Protein AF-A0A929IDE9-F1 (afdb_monomer)

Solvent-accessible surface area (backbone atoms only — not comparable to full-atom values): 5310 Å² total; per-residue (Å²): 112,76,66,60,54,51,53,51,53,52,52,53,50,52,54,52,56,57,61,68,67,58,75,81,67,89,78,74,79,65,86,92,58,80,79,83,83,54,73,51,63,49,98,84,67,52,78,45,50,57,76,79,55,67,88,49,96,73,84,86,88,81,88,75,47,95,88,36,64,71,40,53,56,56,61,78,73,111

Secondary structure (DSSP, 8-state):
-HHHHHHHHHHHHHHHHHHHHS---TTPPPTTSPPPP-EEE-TTS-EEEGGGGTTSS--------TT-HHHHHHHTT-

pLDDT: mean 83.06, std 11.26, range [56.84, 97.12]

Mean predicted aligned error: 10.83 Å

Sequence (78 aa):
MKIITKCLVFFMIVTTGTLCGTGACYGQIACGQSAPGFSLEDLNGKRYDLSRMKDQPMIILYFFDVESRPSQEGLLTL

Structure (mmCIF, N/CA/C/O backbone):
data_AF-A0A929IDE9-F1
#
_entry.id   AF-A0A929IDE9-F1
#
loop_
_atom_site.group_PDB
_atom_site.id
_atom_site.type_symbol
_atom_site.label_atom_id
_atom_site.label_alt_id
_atom_site.label_comp_id
_atom_site.label_asym_id
_atom_site.label_entity_id
_atom_site.label_seq_id
_atom_site.pdbx_PDB_ins_code
_atom_site.Cartn_x
_atom_site.Cartn_y
_atom_site.Cartn_z
_atom_site.occupancy
_atom_site.B_iso_or_equiv
_atom_site.auth_seq_id
_atom_site.auth_comp_id
_atom_site.auth_asym_id
_atom_site.auth_atom_id
_atom_site.pdbx_PDB_model_num
ATOM 1 N N . MET A 1 1 ? 38.814 -16.595 -33.257 1.00 60.22 1 MET A N 1
ATOM 2 C CA . MET A 1 1 ? 38.698 -15.672 -32.098 1.00 60.22 1 MET A CA 1
ATOM 3 C C . MET A 1 1 ? 37.655 -14.570 -32.304 1.00 60.22 1 MET A C 1
ATOM 5 O O . MET A 1 1 ? 36.792 -14.436 -31.455 1.00 60.22 1 MET A O 1
ATOM 9 N N . LYS A 1 2 ? 37.639 -13.848 -33.437 1.00 68.06 2 LYS A N 1
ATOM 10 C CA . LYS A 1 2 ? 36.693 -12.732 -33.686 1.00 68.06 2 LYS A CA 1
ATOM 11 C C . LYS A 1 2 ? 35.194 -13.102 -33.646 1.00 68.06 2 LYS A C 1
ATOM 13 O O . LYS A 1 2 ? 34.385 -12.283 -33.233 1.00 68.06 2 LYS A O 1
ATOM 18 N N . ILE A 1 3 ? 34.825 -14.317 -34.066 1.00 78.81 3 ILE A N 1
ATOM 19 C CA . ILE A 1 3 ? 33.430 -14.809 -34.048 1.00 78.81 3 ILE A CA 1
ATOM 20 C C . ILE A 1 3 ? 32.957 -15.114 -32.621 1.00 78.81 3 ILE A C 1
ATOM 22 O O . ILE A 1 3 ? 31.875 -14.692 -32.234 1.00 78.81 3 ILE A O 1
ATOM 26 N N . ILE A 1 4 ? 33.809 -15.748 -31.811 1.00 81.75 4 ILE A N 1
ATOM 27 C CA . ILE A 1 4 ? 33.510 -16.083 -30.410 1.00 81.75 4 ILE A CA 1
ATOM 28 C C . ILE A 1 4 ? 33.284 -14.806 -29.588 1.00 81.75 4 ILE A C 1
ATOM 30 O O . ILE A 1 4 ? 32.323 -14.723 -28.829 1.00 81.75 4 ILE A O 1
ATOM 34 N N . THR A 1 5 ? 34.105 -13.772 -29.803 1.00 82.06 5 THR A N 1
ATOM 35 C CA . THR A 1 5 ? 33.938 -12.468 -29.144 1.00 82.06 5 THR A CA 1
ATOM 36 C C . THR A 1 5 ? 32.606 -11.802 -29.500 1.00 82.06 5 THR A C 1
ATOM 38 O O . THR A 1 5 ? 31.952 -11.247 -28.624 1.00 82.06 5 THR A O 1
ATOM 41 N N . LYS A 1 6 ? 32.156 -11.887 -30.760 1.00 84.00 6 LYS A N 1
ATOM 42 C CA . LYS A 1 6 ? 30.865 -11.317 -31.183 1.00 84.00 6 LYS A CA 1
ATOM 43 C C . LYS A 1 6 ? 29.673 -12.057 -30.572 1.00 84.00 6 LYS A C 1
ATOM 45 O O . LYS A 1 6 ? 28.729 -11.407 -30.135 1.00 84.00 6 LYS A O 1
ATOM 50 N N . CYS A 1 7 ? 29.735 -13.387 -30.497 1.00 85.81 7 CYS A N 1
ATOM 51 C CA . CYS A 1 7 ? 28.700 -14.186 -29.840 1.00 85.81 7 CYS A CA 1
ATOM 52 C C . CYS A 1 7 ? 28.601 -13.870 -28.341 1.00 85.81 7 CYS A C 1
ATOM 54 O O . CYS A 1 7 ? 27.494 -13.727 -27.832 1.00 85.81 7 CYS A O 1
ATOM 56 N N . LEU A 1 8 ? 29.737 -13.694 -27.656 1.00 87.94 8 LEU A N 1
ATOM 57 C CA . LEU A 1 8 ? 29.761 -13.305 -26.242 1.00 87.94 8 LEU A CA 1
ATOM 58 C C . LEU A 1 8 ? 29.134 -11.927 -26.007 1.00 87.94 8 LEU A C 1
ATOM 60 O O . LEU A 1 8 ? 28.317 -11.781 -25.104 1.00 87.94 8 LEU A O 1
ATOM 64 N N . VAL A 1 9 ? 29.465 -10.934 -26.838 1.00 89.44 9 VAL A N 1
ATOM 65 C CA . VAL A 1 9 ? 28.880 -9.586 -26.731 1.00 89.44 9 VAL A CA 1
ATOM 66 C C . VAL A 1 9 ? 27.374 -9.620 -26.982 1.00 89.44 9 VAL A C 1
ATOM 68 O O . VAL A 1 9 ? 26.614 -9.015 -26.230 1.00 89.44 9 VAL A O 1
ATOM 71 N N . PHE A 1 10 ? 26.925 -10.365 -27.994 1.00 89.25 10 PHE A N 1
ATOM 72 C CA . PHE A 1 10 ? 25.499 -10.513 -28.279 1.00 89.25 10 PHE A CA 1
ATOM 73 C C . PHE A 1 10 ? 24.751 -11.166 -27.113 1.00 89.25 10 PHE A C 1
ATOM 75 O O . PHE A 1 10 ? 23.716 -10.661 -26.685 1.00 89.25 10 PHE A O 1
ATOM 82 N N . PHE A 1 11 ? 25.307 -12.242 -26.552 1.00 88.56 11 PHE A N 1
ATOM 83 C CA . PHE A 1 11 ? 24.720 -12.918 -25.400 1.00 88.56 11 PHE A CA 1
ATOM 84 C C . PHE A 1 11 ? 24.601 -11.978 -24.194 1.00 88.56 11 PHE A C 1
ATOM 86 O O . PHE A 1 11 ? 23.549 -11.928 -23.563 1.00 88.56 11 PHE A O 1
ATOM 93 N N . MET A 1 12 ? 25.631 -11.164 -23.936 1.00 86.75 12 MET A N 1
ATOM 94 C CA . MET A 1 12 ? 25.634 -10.207 -22.828 1.00 86.75 12 MET A CA 1
ATOM 95 C C . MET A 1 12 ? 24.578 -9.101 -22.989 1.00 86.75 12 MET A C 1
ATOM 97 O O . MET A 1 12 ? 23.940 -8.694 -22.015 1.00 86.75 12 MET A O 1
ATOM 101 N N . ILE A 1 13 ? 24.359 -8.627 -24.220 1.00 86.31 13 ILE A N 1
ATOM 102 C CA . ILE A 1 13 ? 23.322 -7.630 -24.526 1.00 86.31 13 ILE A CA 1
ATOM 103 C C . ILE A 1 13 ? 21.932 -8.227 -24.292 1.00 86.31 13 ILE A C 1
ATOM 105 O O . ILE A 1 13 ? 21.097 -7.595 -23.647 1.00 86.31 13 ILE A O 1
ATOM 109 N N . VAL A 1 14 ? 21.697 -9.459 -24.755 1.00 84.00 14 VAL A N 1
ATOM 110 C CA . VAL A 1 14 ? 20.411 -10.148 -24.578 1.00 84.00 14 VAL A CA 1
ATOM 111 C C . VAL A 1 14 ? 20.119 -10.383 -23.096 1.00 84.00 14 VAL A C 1
ATOM 113 O O . VAL A 1 14 ? 19.027 -10.056 -22.631 1.00 84.00 14 VAL A O 1
ATOM 116 N N . THR A 1 15 ? 21.088 -10.869 -22.316 1.00 80.38 15 THR A N 1
ATOM 117 C CA . THR A 1 15 ? 20.884 -11.088 -20.876 1.00 80.38 15 THR A CA 1
ATOM 118 C C . THR A 1 15 ? 20.614 -9.790 -20.118 1.00 80.38 15 THR A C 1
ATOM 120 O O . THR A 1 15 ? 19.744 -9.767 -19.252 1.00 80.38 15 THR A O 1
ATOM 123 N N . THR A 1 16 ? 21.294 -8.696 -20.472 1.00 75.31 16 THR A N 1
ATOM 124 C CA . THR A 1 16 ? 21.091 -7.390 -19.820 1.00 75.31 16 THR A CA 1
ATOM 125 C C . THR A 1 16 ? 19.726 -6.796 -20.174 1.00 75.31 16 THR A C 1
ATOM 127 O O . THR A 1 16 ? 19.003 -6.351 -19.287 1.00 75.31 16 THR A O 1
ATOM 130 N N . GLY A 1 17 ? 19.319 -6.859 -21.447 1.00 72.38 17 GLY A N 1
ATOM 131 C CA . GLY A 1 17 ? 18.001 -6.383 -21.878 1.00 72.38 17 GLY A CA 1
ATOM 132 C C . GLY A 1 17 ? 16.846 -7.159 -21.241 1.00 72.38 17 GLY A C 1
ATOM 133 O O . GLY A 1 17 ? 15.829 -6.568 -20.888 1.00 72.38 17 GLY A O 1
ATOM 134 N N . THR A 1 18 ? 17.022 -8.465 -21.024 1.00 67.88 18 THR A N 1
ATOM 135 C CA . THR A 1 18 ? 15.986 -9.307 -20.406 1.00 67.88 18 THR A CA 1
ATOM 136 C C . THR A 1 18 ? 15.872 -9.062 -18.897 1.00 67.88 18 THR A C 1
ATOM 138 O O . THR A 1 18 ? 14.758 -8.990 -18.386 1.00 67.88 18 THR A O 1
ATOM 141 N N . LEU A 1 19 ? 16.990 -8.863 -18.182 1.00 63.41 19 LEU A N 1
ATOM 142 C CA . LEU A 1 19 ? 16.962 -8.576 -16.738 1.00 63.41 19 LEU A CA 1
ATOM 143 C C . LEU A 1 19 ? 16.406 -7.183 -16.408 1.00 63.41 19 LEU A C 1
ATOM 145 O O . LEU A 1 19 ? 15.728 -7.021 -15.398 1.00 63.41 19 LEU A O 1
ATOM 149 N N . CYS A 1 20 ? 16.685 -6.175 -17.238 1.00 59.69 20 CYS A N 1
ATOM 150 C CA . CYS A 1 20 ? 16.202 -4.811 -17.006 1.00 59.69 20 CYS A CA 1
ATOM 151 C C . CYS A 1 20 ? 14.731 -4.606 -17.415 1.00 59.69 20 CYS A C 1
ATOM 153 O O . CYS A 1 20 ? 14.119 -3.632 -16.986 1.00 59.69 20 CYS A O 1
ATOM 155 N N . GLY A 1 21 ? 14.165 -5.494 -18.244 1.00 56.84 21 GLY A N 1
ATOM 156 C CA . GLY A 1 21 ? 12.791 -5.382 -18.750 1.00 56.84 21 GLY A CA 1
ATOM 157 C C . GLY A 1 21 ? 11.715 -5.883 -17.784 1.00 56.84 21 GLY A C 1
ATOM 158 O O . GLY A 1 21 ? 10.565 -5.456 -17.863 1.00 56.84 21 GLY A O 1
ATOM 159 N N . THR A 1 22 ? 12.071 -6.756 -16.842 1.00 57.06 22 THR A N 1
ATOM 160 C CA . THR A 1 22 ? 11.169 -7.172 -15.766 1.00 57.06 22 THR A CA 1
ATOM 161 C C . THR A 1 22 ? 11.396 -6.261 -14.570 1.00 57.06 22 THR A C 1
ATOM 163 O O . THR A 1 22 ? 12.204 -6.566 -13.694 1.00 57.06 22 THR A O 1
ATOM 166 N N . GLY A 1 23 ? 10.710 -5.118 -14.536 1.00 58.66 23 GLY A N 1
ATOM 167 C CA . GLY A 1 23 ? 10.633 -4.313 -13.320 1.00 58.66 23 GLY A CA 1
ATOM 168 C C . GLY A 1 23 ? 10.114 -5.201 -12.192 1.00 58.66 23 GLY A C 1
ATOM 169 O O . GLY A 1 23 ? 8.955 -5.610 -12.207 1.00 58.66 23 GLY A O 1
ATOM 170 N N . ALA A 1 24 ? 10.984 -5.578 -11.259 1.00 56.97 24 ALA A N 1
ATOM 171 C CA . ALA A 1 24 ? 10.597 -6.413 -10.137 1.00 56.97 24 ALA A CA 1
ATOM 172 C C . ALA A 1 24 ? 9.605 -5.623 -9.270 1.00 56.97 24 ALA A C 1
ATOM 174 O O . ALA A 1 24 ? 9.975 -4.685 -8.564 1.00 56.97 24 ALA A O 1
ATOM 175 N N . CYS A 1 25 ? 8.319 -5.970 -9.361 1.00 57.59 25 CYS A N 1
ATOM 176 C CA . CYS A 1 25 ? 7.274 -5.392 -8.526 1.00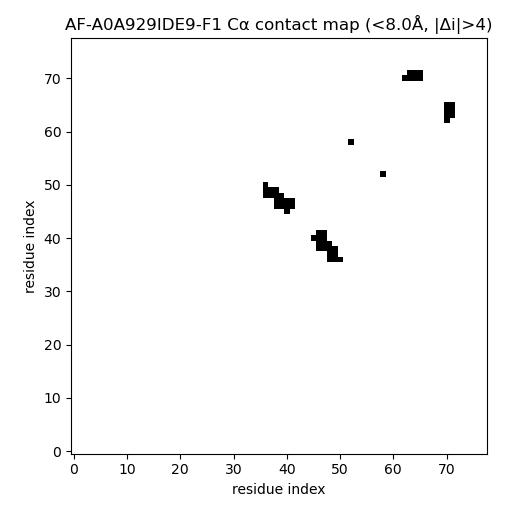 57.59 25 CYS A CA 1
ATOM 177 C C . CYS A 1 25 ? 7.283 -6.106 -7.171 1.00 57.59 25 CYS A C 1
ATOM 179 O O . CYS A 1 25 ? 6.535 -7.053 -6.935 1.00 57.59 25 CYS A O 1
ATOM 181 N N . TYR A 1 26 ? 8.155 -5.656 -6.270 1.00 63.72 26 TYR A N 1
ATOM 182 C CA . TYR A 1 26 ? 8.285 -6.219 -4.920 1.00 63.72 26 TYR A CA 1
ATOM 183 C C . TYR A 1 26 ? 7.039 -6.012 -4.034 1.00 63.72 26 TYR A C 1
ATOM 185 O O . TYR A 1 26 ? 6.986 -6.546 -2.932 1.00 63.72 26 TYR A O 1
ATOM 193 N N . GLY A 1 27 ? 6.038 -5.253 -4.501 1.00 68.38 27 GLY A N 1
ATOM 194 C CA . GLY A 1 27 ? 4.799 -4.954 -3.775 1.00 68.38 27 GLY A CA 1
ATOM 195 C C . GLY A 1 27 ? 3.558 -5.714 -4.254 1.00 68.38 27 GLY A C 1
ATOM 196 O O . GLY A 1 27 ? 2.456 -5.390 -3.816 1.00 68.38 27 GLY A O 1
ATOM 197 N N . GLN A 1 28 ? 3.688 -6.680 -5.170 1.00 73.75 28 GLN A N 1
ATOM 198 C CA . GLN A 1 28 ? 2.520 -7.375 -5.714 1.00 73.75 28 GLN A CA 1
ATOM 199 C C . GLN A 1 28 ? 1.874 -8.299 -4.667 1.00 73.75 28 GLN A C 1
ATOM 201 O O . GLN A 1 28 ? 2.496 -9.238 -4.173 1.00 73.75 28 GLN A O 1
ATOM 206 N N . ILE A 1 29 ? 0.599 -8.053 -4.356 1.00 79.56 29 ILE A N 1
ATOM 207 C CA . ILE A 1 29 ? -0.200 -8.9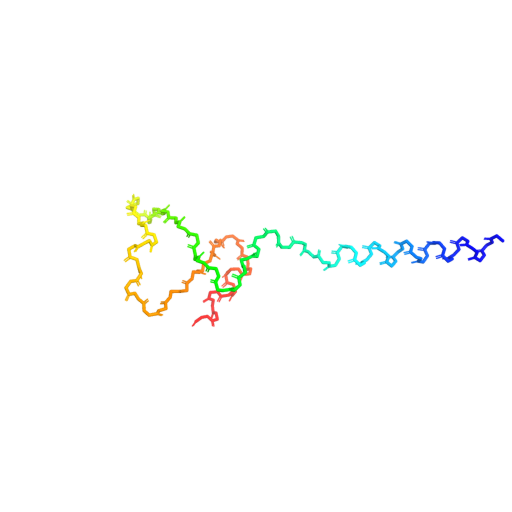01 -3.464 1.00 79.56 29 ILE A CA 1
ATOM 208 C C . ILE A 1 29 ? -0.817 -10.041 -4.283 1.00 79.56 29 ILE A C 1
ATOM 210 O O . ILE A 1 29 ? -1.395 -9.811 -5.347 1.00 79.56 29 ILE A O 1
ATOM 214 N N . ALA A 1 30 ? -0.702 -11.277 -3.794 1.00 84.44 30 ALA A N 1
ATOM 215 C CA . ALA A 1 30 ? -1.310 -12.435 -4.441 1.00 84.44 30 ALA A CA 1
ATOM 216 C C . ALA A 1 30 ? -2.843 -12.422 -4.298 1.00 84.44 30 ALA A C 1
ATOM 218 O O . ALA A 1 30 ? -3.384 -12.100 -3.239 1.00 84.44 30 ALA A 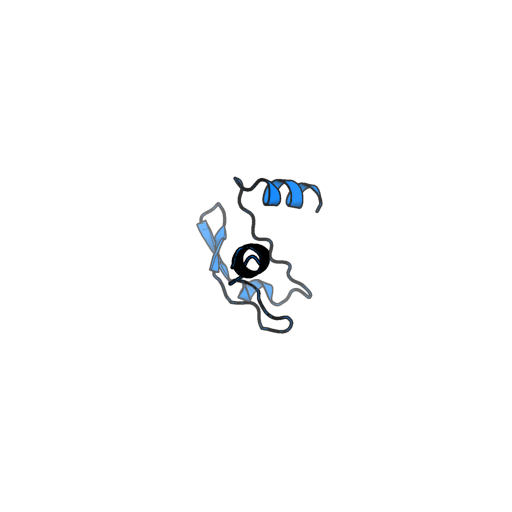O 1
ATOM 219 N N . CYS A 1 31 ? -3.552 -12.819 -5.358 1.00 89.50 31 CYS A N 1
ATOM 220 C CA . CYS A 1 31 ? -5.010 -12.916 -5.339 1.00 89.50 31 CYS A CA 1
ATOM 221 C C . CYS A 1 31 ? -5.499 -13.883 -4.246 1.00 89.50 31 CYS A C 1
ATOM 223 O O . CYS A 1 31 ? -4.898 -14.932 -4.011 1.00 89.50 31 CYS A O 1
ATOM 225 N N . GLY A 1 32 ? -6.609 -13.532 -3.592 1.00 90.62 32 GLY A N 1
ATOM 226 C CA . GLY A 1 32 ? -7.213 -14.333 -2.521 1.00 90.62 32 GLY A CA 1
ATOM 227 C C . GLY A 1 32 ? -6.540 -14.195 -1.152 1.00 90.62 32 GLY A C 1
ATOM 228 O O . GLY A 1 32 ? -7.055 -14.737 -0.177 1.00 90.62 32 GLY A O 1
ATOM 229 N N . GLN A 1 33 ? -5.427 -13.463 -1.046 1.00 88.38 33 GLN A N 1
ATOM 230 C CA . GLN A 1 33 ? -4.867 -13.098 0.253 1.00 88.38 33 GLN A CA 1
ATOM 231 C C . GLN A 1 33 ? -5.737 -12.047 0.945 1.00 88.38 33 GLN A C 1
ATOM 233 O O . GLN A 1 33 ? -6.332 -11.181 0.300 1.00 88.38 33 GLN A O 1
ATOM 238 N N . SER A 1 34 ? -5.776 -12.104 2.276 1.00 87.69 34 SER A N 1
ATOM 239 C CA . SER A 1 34 ? -6.393 -11.053 3.082 1.00 87.69 34 SER A CA 1
ATOM 240 C C . SER A 1 34 ? -5.695 -9.717 2.831 1.00 87.69 34 SER A C 1
ATOM 242 O O . SER A 1 34 ? -4.466 -9.643 2.860 1.00 87.69 34 SER A O 1
ATOM 244 N N . ALA A 1 35 ? -6.478 -8.655 2.632 1.00 87.44 35 ALA A N 1
ATOM 245 C CA . ALA A 1 35 ? -5.935 -7.307 2.529 1.00 87.44 35 ALA A CA 1
ATOM 246 C C . ALA A 1 35 ? -5.159 -6.947 3.816 1.00 87.44 35 ALA A C 1
ATOM 248 O O . ALA A 1 35 ? -5.684 -7.172 4.915 1.00 87.44 35 ALA A O 1
ATOM 249 N N . PRO A 1 36 ? -3.936 -6.390 3.714 1.00 87.50 36 PRO A N 1
ATOM 250 C CA . PRO A 1 36 ? -3.193 -5.925 4.879 1.00 87.50 36 PRO A CA 1
ATOM 251 C C . PRO A 1 36 ? -3.989 -4.872 5.655 1.00 87.50 36 PRO A C 1
ATOM 253 O O . PRO A 1 36 ? -4.552 -3.950 5.067 1.00 87.50 36 PRO A O 1
ATOM 256 N N . GLY A 1 37 ? -4.030 -4.998 6.982 1.00 89.19 37 GLY A N 1
ATOM 257 C CA . GLY A 1 37 ? -4.634 -3.977 7.835 1.00 89.19 37 GLY A CA 1
ATOM 258 C C . GLY A 1 37 ? -3.775 -2.713 7.871 1.00 89.19 37 GLY A C 1
ATOM 259 O O . GLY A 1 37 ? -2.551 -2.798 7.950 1.00 89.19 37 GLY A O 1
ATOM 260 N N . PHE A 1 38 ? -4.414 -1.545 7.848 1.00 91.88 38 PHE A N 1
ATOM 261 C CA . PHE A 1 38 ? -3.747 -0.262 8.054 1.00 91.88 38 PHE A CA 1
ATOM 262 C C . PHE A 1 38 ? -4.681 0.750 8.720 1.00 91.88 38 PHE A C 1
ATOM 264 O O . PHE A 1 38 ? -5.907 0.627 8.666 1.00 91.88 38 PHE A O 1
ATOM 271 N N . SER A 1 39 ? -4.071 1.764 9.334 1.00 95.00 39 SER A N 1
ATOM 272 C CA . SER A 1 39 ? -4.756 2.944 9.852 1.00 95.00 39 SER A CA 1
ATOM 273 C C . SER A 1 39 ? -4.156 4.200 9.234 1.00 95.00 39 SER A C 1
ATOM 275 O O . SER A 1 39 ? -2.941 4.378 9.282 1.00 95.00 39 SER A O 1
ATOM 277 N N . LEU A 1 40 ? -5.001 5.064 8.677 1.00 94.06 40 LEU A N 1
ATOM 278 C CA . LEU A 1 40 ? -4.599 6.327 8.056 1.00 94.06 40 LEU A CA 1
ATOM 279 C C . LEU A 1 40 ? -5.395 7.488 8.643 1.00 94.06 40 LEU A C 1
ATOM 281 O O . LEU A 1 40 ? -6.504 7.311 9.150 1.00 94.06 40 LEU A O 1
ATOM 285 N N . GLU A 1 41 ? -4.806 8.673 8.587 1.00 96.75 41 GLU A N 1
ATOM 286 C CA . GLU A 1 41 ? -5.467 9.918 8.961 1.00 96.75 41 GLU A CA 1
ATOM 287 C C . GLU A 1 41 ? -6.076 10.568 7.721 1.00 96.75 41 GLU A C 1
ATOM 289 O O . GLU A 1 41 ? -5.489 10.538 6.639 1.00 96.75 41 GLU A O 1
ATOM 294 N N . ASP A 1 42 ? -7.277 11.123 7.875 1.00 93.00 42 ASP A N 1
ATOM 295 C CA . ASP A 1 42 ? -7.839 12.009 6.861 1.00 93.00 42 ASP A CA 1
ATOM 296 C C . ASP A 1 42 ? -7.162 13.389 6.897 1.00 93.00 42 ASP A C 1
ATOM 298 O O . ASP A 1 42 ? -6.306 13.679 7.735 1.00 93.00 42 ASP A O 1
ATOM 302 N N . LEU A 1 43 ? -7.585 14.276 5.996 1.00 94.00 43 LEU A N 1
ATOM 303 C CA . LEU A 1 43 ? -7.064 15.644 5.906 1.00 94.00 43 LEU A CA 1
ATOM 304 C C . LEU A 1 43 ? -7.319 16.488 7.170 1.00 94.00 43 LEU A C 1
ATOM 306 O O . LEU A 1 43 ? -6.687 17.525 7.346 1.00 94.00 43 LEU A O 1
ATOM 310 N N . ASN A 1 44 ? -8.227 16.055 8.048 1.00 97.12 44 ASN A N 1
ATOM 311 C CA . ASN A 1 44 ? -8.532 16.705 9.322 1.00 97.12 44 ASN A CA 1
ATOM 312 C C . ASN A 1 44 ? -7.804 16.038 10.506 1.00 97.12 44 ASN A C 1
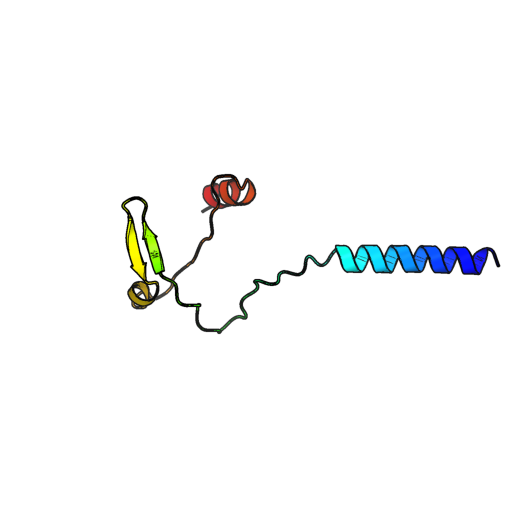ATOM 314 O O . ASN A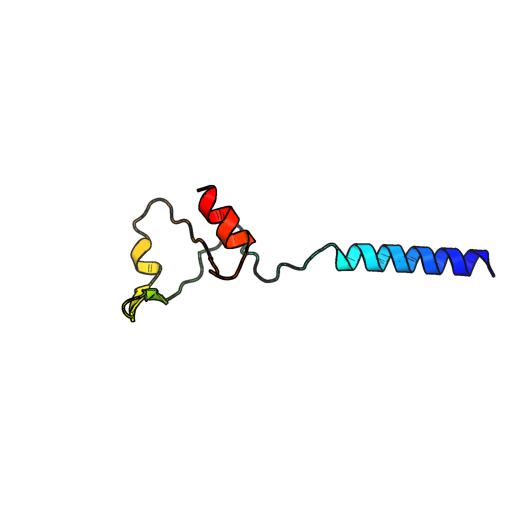 1 44 ? -8.077 16.375 11.658 1.00 97.12 44 ASN A O 1
ATOM 318 N N . GLY A 1 45 ? -6.913 15.072 10.250 1.00 96.31 45 GLY A N 1
ATOM 319 C CA . GLY A 1 45 ? -6.179 14.325 11.275 1.00 96.31 45 GLY A CA 1
ATOM 320 C C . GLY A 1 45 ? -7.004 13.241 11.976 1.00 96.31 45 GLY A C 1
ATOM 321 O O . GLY A 1 45 ? -6.552 12.649 12.959 1.00 96.31 45 GLY A O 1
ATOM 322 N N . LYS A 1 46 ? -8.227 12.948 11.519 1.00 96.25 46 LYS A N 1
ATOM 323 C CA . LYS A 1 46 ? -9.037 11.882 12.116 1.00 96.25 46 LYS A CA 1
ATOM 324 C C . LYS A 1 46 ? -8.552 10.529 11.611 1.00 96.25 46 LYS A C 1
ATOM 326 O O . LYS A 1 46 ? -8.501 10.282 10.411 1.00 96.25 46 LYS A O 1
ATOM 331 N N . ARG A 1 47 ? -8.262 9.620 12.544 1.00 95.81 47 ARG A N 1
ATOM 332 C CA . ARG A 1 47 ? -7.784 8.268 12.237 1.00 95.81 47 ARG A CA 1
ATOM 333 C C . ARG A 1 47 ? -8.918 7.310 11.847 1.00 95.81 47 ARG A C 1
ATOM 335 O O . ARG A 1 47 ? -9.910 7.162 12.571 1.00 95.81 47 ARG A O 1
ATOM 342 N N . TYR A 1 48 ? -8.713 6.598 10.744 1.00 93.38 48 TYR A N 1
ATOM 343 C CA . TYR A 1 48 ? -9.562 5.525 10.229 1.00 93.38 48 TYR A CA 1
ATOM 344 C C . TYR A 1 48 ? -8.766 4.232 10.116 1.00 93.38 48 TYR A C 1
ATOM 346 O O . TYR A 1 48 ? -7.608 4.253 9.718 1.00 93.38 48 TYR A O 1
ATOM 354 N N . ASP A 1 49 ? -9.411 3.115 10.439 1.00 93.31 49 ASP A N 1
ATOM 355 C CA . ASP A 1 49 ? -8.854 1.769 10.313 1.00 93.31 49 ASP A CA 1
ATOM 356 C C . ASP A 1 49 ? -9.597 1.029 9.194 1.00 93.31 49 ASP A C 1
ATOM 358 O O . ASP A 1 49 ? -10.833 1.067 9.155 1.00 93.31 49 ASP A O 1
ATOM 362 N N . LEU A 1 50 ? -8.864 0.347 8.306 1.00 88.19 50 LEU A N 1
ATOM 363 C CA . LEU A 1 50 ? -9.439 -0.438 7.207 1.00 88.19 50 LEU A CA 1
ATOM 364 C C . LEU A 1 50 ? -10.468 -1.468 7.700 1.00 88.19 50 LEU A C 1
ATOM 366 O O . LEU A 1 50 ? -11.462 -1.734 7.025 1.00 88.19 50 LEU A O 1
ATOM 370 N N . SER A 1 51 ? -10.268 -2.030 8.895 1.00 88.31 51 SER A N 1
ATOM 371 C CA . SER A 1 51 ? -11.175 -3.015 9.493 1.00 88.31 51 SER A CA 1
ATOM 372 C C . SER A 1 51 ? -12.606 -2.507 9.662 1.00 88.31 51 SER A C 1
ATOM 374 O O . SER A 1 51 ? -13.529 -3.319 9.644 1.00 88.31 51 SER A O 1
ATOM 376 N N . ARG A 1 52 ? -12.809 -1.185 9.749 1.00 88.25 52 ARG A N 1
ATOM 377 C CA . ARG A 1 52 ? -14.137 -0.559 9.853 1.00 88.25 52 ARG A CA 1
ATOM 378 C C . ARG A 1 52 ? -14.936 -0.595 8.552 1.00 88.25 52 ARG A C 1
ATOM 380 O O . ARG A 1 52 ? -16.122 -0.300 8.580 1.00 88.25 52 ARG A O 1
ATOM 387 N N . MET A 1 53 ? -14.308 -0.919 7.422 1.00 85.19 53 MET A N 1
ATOM 388 C CA . MET A 1 53 ? -14.973 -0.947 6.115 1.00 85.19 53 MET A CA 1
ATOM 389 C C . MET A 1 53 ? -15.421 -2.350 5.685 1.00 85.19 53 MET A C 1
ATOM 391 O O . MET A 1 53 ? -16.022 -2.492 4.625 1.00 85.19 53 MET A O 1
ATOM 395 N N . LYS A 1 54 ? -15.174 -3.383 6.505 1.00 84.88 54 LYS A N 1
ATOM 396 C CA . LYS A 1 54 ? -15.426 -4.800 6.175 1.00 84.88 54 LYS A CA 1
ATOM 397 C C . LYS A 1 54 ? -16.886 -5.160 5.886 1.00 84.88 54 LYS A C 1
ATOM 399 O O . LYS A 1 54 ? -17.121 -6.204 5.290 1.00 84.88 54 LYS A O 1
ATOM 404 N N . ASP A 1 55 ? -17.835 -4.315 6.274 1.00 88.88 55 ASP A N 1
ATOM 405 C CA . ASP A 1 55 ? -19.264 -4.545 6.032 1.00 88.88 55 ASP A CA 1
ATOM 406 C C . ASP A 1 55 ? -19.679 -4.249 4.577 1.00 88.88 55 ASP A C 1
ATOM 408 O O . ASP A 1 55 ? -20.815 -4.510 4.184 1.00 88.88 55 ASP A O 1
ATOM 412 N N . GLN A 1 56 ? -18.772 -3.698 3.762 1.00 89.00 56 GLN A N 1
ATOM 413 C CA . GLN A 1 56 ? -19.018 -3.441 2.345 1.00 89.00 56 GLN A CA 1
ATOM 414 C C . GLN A 1 56 ? -18.803 -4.710 1.502 1.00 89.00 56 GLN A C 1
ATOM 416 O O . GLN A 1 56 ? -17.815 -5.418 1.703 1.00 89.00 56 GLN A O 1
ATOM 421 N N . PRO A 1 57 ? -19.663 -4.980 0.499 1.00 89.44 57 PRO A N 1
ATOM 422 C CA . PRO A 1 57 ? -19.536 -6.160 -0.361 1.00 89.44 57 PRO A CA 1
ATOM 423 C C . PRO A 1 57 ? -18.269 -6.141 -1.231 1.00 89.44 57 PRO A C 1
ATOM 425 O O . PRO A 1 57 ? -17.806 -7.190 -1.674 1.00 89.44 57 PRO A O 1
ATOM 428 N N . MET A 1 58 ? -17.707 -4.956 -1.483 1.00 90.00 58 MET A N 1
ATOM 429 C CA . MET A 1 58 ? -16.453 -4.764 -2.202 1.00 90.00 58 MET A CA 1
ATOM 430 C C . MET A 1 58 ? -15.794 -3.458 -1.757 1.00 90.00 58 MET A C 1
ATOM 432 O O . MET A 1 58 ? -16.468 -2.445 -1.586 1.00 90.00 58 MET A O 1
ATOM 436 N N . ILE A 1 59 ? -14.470 -3.480 -1.612 1.00 89.31 59 ILE A N 1
ATOM 437 C CA . ILE A 1 59 ? -13.651 -2.304 -1.311 1.00 89.31 59 ILE A CA 1
ATOM 438 C C . ILE A 1 59 ? -12.562 -2.217 -2.376 1.00 89.31 59 ILE A C 1
ATOM 440 O O . ILE A 1 59 ? -11.854 -3.195 -2.617 1.00 89.31 59 ILE A O 1
ATOM 444 N N . ILE A 1 60 ? -12.411 -1.044 -2.986 1.00 88.00 60 ILE A N 1
ATOM 445 C CA . ILE A 1 60 ? -11.324 -0.742 -3.919 1.00 88.00 60 ILE A CA 1
ATOM 446 C C . ILE A 1 60 ? -10.361 0.208 -3.209 1.00 88.00 60 ILE A C 1
ATOM 448 O O . ILE A 1 60 ? -10.762 1.280 -2.761 1.00 88.00 60 ILE A O 1
ATOM 452 N N . LEU A 1 61 ? -9.096 -0.193 -3.091 1.00 87.50 61 LEU A N 1
ATOM 453 C CA . LEU A 1 61 ? -8.034 0.651 -2.548 1.00 87.50 61 LEU A CA 1
ATOM 454 C C . LEU A 1 61 ? -7.254 1.284 -3.695 1.00 87.50 61 LEU A C 1
ATOM 456 O O . LEU A 1 61 ? -6.625 0.578 -4.482 1.00 87.50 61 LEU A O 1
ATOM 460 N N . TYR A 1 62 ? -7.290 2.612 -3.766 1.00 87.25 62 TYR A N 1
ATOM 461 C CA . TYR A 1 62 ? -6.557 3.389 -4.755 1.00 87.25 62 TYR A CA 1
ATOM 462 C C . TYR A 1 62 ? -5.437 4.170 -4.070 1.00 87.25 62 TYR A C 1
ATOM 464 O O . TYR A 1 62 ? -5.690 5.011 -3.208 1.00 87.25 62 TYR A O 1
ATOM 472 N N . PHE A 1 63 ? -4.194 3.863 -4.434 1.00 88.06 63 PHE A N 1
ATOM 473 C CA . PHE A 1 63 ? -3.017 4.585 -3.962 1.00 88.06 63 PHE A CA 1
ATOM 474 C C . PHE A 1 63 ? -2.722 5.714 -4.943 1.00 88.06 63 PHE A C 1
ATOM 476 O O . PHE A 1 63 ? -2.474 5.458 -6.120 1.00 88.06 63 PHE A O 1
ATOM 483 N N . PHE A 1 64 ? -2.768 6.949 -4.454 1.00 89.50 64 PHE A N 1
ATOM 484 C CA . PHE A 1 64 ? -2.635 8.147 -5.269 1.00 89.50 64 PHE A CA 1
ATOM 485 C C . PHE A 1 64 ? -1.547 9.050 -4.702 1.00 89.50 64 PHE A C 1
ATOM 487 O O . PHE A 1 64 ? -1.514 9.313 -3.499 1.00 89.50 64 PHE A O 1
ATOM 494 N N . ASP A 1 65 ? -0.692 9.546 -5.587 1.00 90.62 65 ASP A N 1
ATOM 495 C CA . ASP A 1 65 ? 0.271 10.599 -5.293 1.00 90.62 65 ASP A CA 1
ATOM 496 C C . ASP A 1 65 ? -0.045 11.809 -6.181 1.00 90.62 65 ASP A C 1
ATOM 498 O O . ASP A 1 65 ? -0.146 11.680 -7.403 1.00 90.62 65 ASP A O 1
ATOM 502 N N . VAL A 1 66 ? -0.213 12.979 -5.558 1.00 90.12 66 VAL A N 1
ATOM 503 C CA . VAL A 1 66 ? -0.567 14.239 -6.232 1.00 90.12 66 VAL A CA 1
ATOM 504 C C . VAL A 1 66 ? 0.483 14.627 -7.268 1.00 90.12 66 VAL A C 1
ATOM 506 O O . VAL A 1 66 ? 0.123 15.150 -8.319 1.00 90.12 66 VAL A O 1
ATOM 509 N N . GLU A 1 67 ? 1.756 14.323 -7.022 1.00 93.31 67 GLU A N 1
ATOM 510 C CA . GLU A 1 67 ? 2.858 14.679 -7.924 1.00 93.31 67 GLU A CA 1
ATOM 511 C C . GLU A 1 67 ? 3.072 13.633 -9.035 1.00 93.31 67 GLU A C 1
ATOM 513 O O . GLU A 1 67 ? 3.835 13.839 -9.982 1.00 93.31 67 GLU A O 1
ATOM 518 N N . SER A 1 68 ? 2.383 12.491 -8.956 1.00 90.12 68 SER A N 1
ATOM 519 C CA . SER A 1 68 ? 2.525 11.386 -9.900 1.00 90.12 68 SER A CA 1
ATOM 520 C C . SER A 1 68 ? 1.579 11.553 -11.085 1.00 90.12 68 SER A C 1
ATOM 522 O O . SER A 1 68 ? 0.372 11.330 -10.986 1.00 90.12 68 SER A O 1
ATOM 524 N N . ARG A 1 69 ? 2.141 11.870 -12.256 1.00 90.56 69 ARG A N 1
ATOM 525 C CA . ARG A 1 69 ? 1.381 11.980 -13.512 1.00 90.56 69 ARG A CA 1
ATOM 526 C C . ARG A 1 69 ? 0.508 10.743 -13.818 1.00 90.56 69 ARG A C 1
ATOM 528 O O . ARG A 1 69 ? -0.661 10.945 -14.134 1.00 90.56 69 ARG A O 1
ATOM 535 N N . PRO A 1 70 ? 0.982 9.486 -13.674 1.00 87.81 70 PRO A N 1
ATOM 536 C CA . PRO A 1 70 ? 0.114 8.313 -13.831 1.00 87.81 70 PRO A CA 1
ATOM 537 C C . PRO A 1 70 ? -1.083 8.293 -12.871 1.00 87.81 7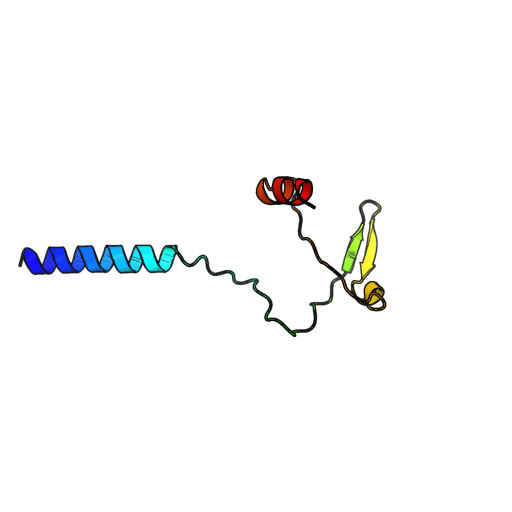0 PRO A C 1
ATOM 539 O O . PRO A 1 70 ? -2.170 7.873 -13.258 1.00 87.81 70 PRO A O 1
ATOM 542 N N . SER A 1 71 ? -0.902 8.768 -11.634 1.00 88.38 71 SER A N 1
ATOM 543 C CA . SER A 1 71 ? -1.991 8.846 -10.653 1.00 88.38 71 SER A CA 1
ATOM 544 C C . SER A 1 71 ? -3.040 9.876 -11.080 1.00 88.38 71 SER A C 1
ATOM 546 O O . SE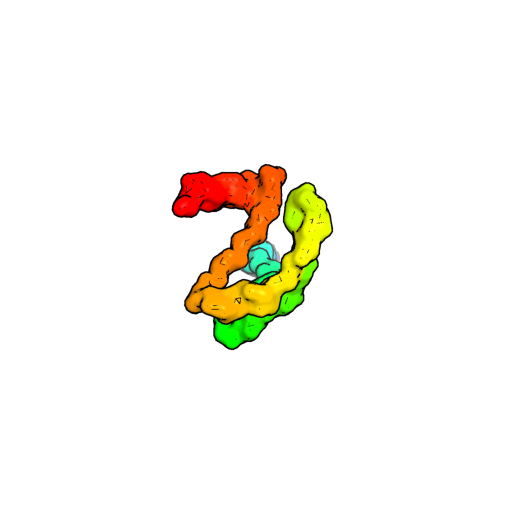R A 1 71 ? -4.238 9.597 -11.000 1.00 88.38 71 SER A O 1
ATOM 548 N N . GLN A 1 72 ? -2.598 11.038 -11.581 1.00 89.31 72 GLN A N 1
ATOM 549 C CA . GLN 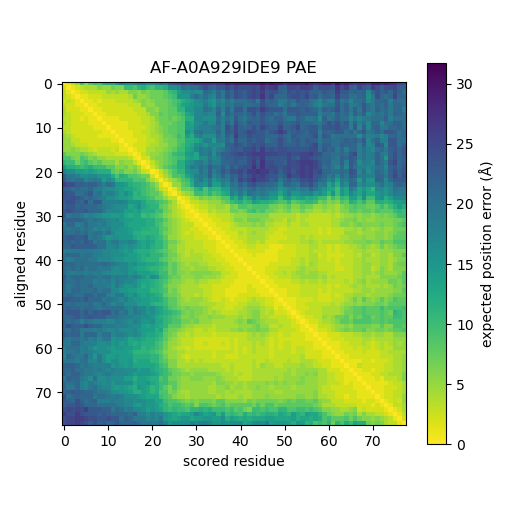A 1 72 ? -3.462 12.101 -12.110 1.00 89.31 72 GLN A CA 1
ATOM 550 C C . GLN A 1 72 ? -4.262 11.635 -13.332 1.00 89.31 72 GLN A C 1
ATOM 552 O O . GLN A 1 72 ? -5.473 11.832 -13.385 1.00 89.31 72 GLN A O 1
ATOM 557 N N . GLU A 1 73 ? -3.599 10.993 -14.298 1.00 88.31 73 GLU A N 1
ATOM 558 C CA . GLU A 1 73 ? -4.249 10.471 -15.505 1.00 88.31 73 GLU A CA 1
ATOM 559 C C . GLU A 1 73 ? -5.263 9.370 -15.159 1.00 88.31 73 GLU A C 1
ATOM 561 O O . GLU A 1 73 ? -6.387 9.406 -15.655 1.00 88.31 73 GLU A O 1
ATOM 566 N N . GLY A 1 74 ? -4.912 8.451 -14.250 1.00 81.06 74 GLY A N 1
ATOM 567 C CA . GLY A 1 74 ? -5.811 7.386 -13.793 1.00 81.06 74 GLY A CA 1
ATOM 568 C C . GLY A 1 74 ? -7.066 7.903 -13.083 1.00 81.06 74 GLY A C 1
ATOM 569 O O . GLY A 1 74 ? -8.146 7.339 -13.262 1.00 81.06 74 GLY A O 1
ATOM 570 N N . LEU A 1 75 ? -6.951 9.006 -12.333 1.00 79.62 75 LEU A N 1
ATOM 571 C CA . LEU A 1 75 ? -8.084 9.632 -11.645 1.00 79.62 75 LEU A CA 1
ATOM 572 C C . LEU A 1 75 ? -9.107 10.227 -12.623 1.00 79.62 75 LEU A C 1
ATOM 574 O O . LEU A 1 75 ? -10.300 10.185 -12.349 1.00 79.62 75 LEU A O 1
ATOM 578 N N . LEU A 1 76 ? -8.655 10.767 -13.759 1.00 72.1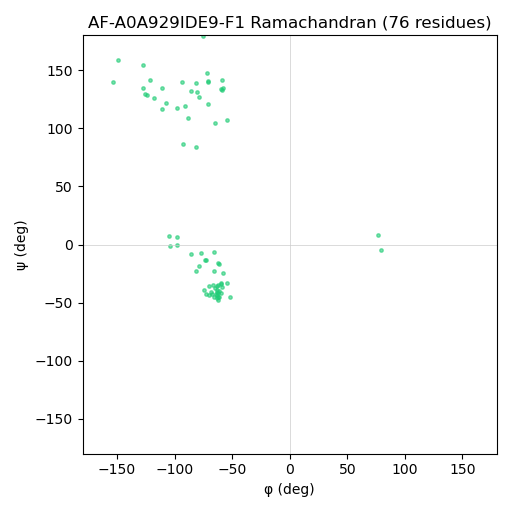2 76 LEU A N 1
ATOM 579 C CA . LEU A 1 76 ? -9.532 11.377 -14.768 1.00 72.12 76 LEU A CA 1
ATOM 580 C C . LEU A 1 76 ? -10.341 10.346 -15.576 1.00 72.12 76 LEU A C 1
ATOM 582 O O . LEU A 1 76 ? -11.263 10.726 -16.294 1.00 72.12 76 LEU A O 1
ATOM 586 N N . THR A 1 77 ? -9.984 9.063 -15.483 1.00 71.06 77 THR A N 1
ATOM 587 C CA . THR A 1 77 ? -10.630 7.949 -16.200 1.00 71.06 77 THR A CA 1
ATOM 588 C C . THR A 1 77 ? -11.561 7.081 -15.346 1.00 71.06 77 THR A C 1
ATOM 590 O O . THR A 1 77 ? -12.136 6.133 -15.882 1.00 71.06 77 THR A O 1
ATOM 593 N N . LEU A 1 78 ? -11.697 7.377 -14.049 1.00 58.31 78 LEU A N 1
ATOM 594 C CA . LEU A 1 78 ? -12.667 6.748 -13.137 1.00 58.31 78 LEU A CA 1
ATOM 595 C C . LEU A 1 78 ? -14.042 7.420 -13.239 1.00 58.31 78 LEU A C 1
ATOM 597 O O . LEU A 1 78 ? -15.044 6.674 -13.166 1.00 58.31 78 LEU A O 1
#

Foldseek 3Di:
DVVVVVVVVVVVVVVVVVVVPPPPPPPDDDPPDDDDWDWDADPVRDIDIPVVVVVDPDDDDDDADPPDPVRVVVVVVD

Radius of gyration: 22.39 Å; Cα contacts (8 Å, |Δi|>4): 25; chains: 1; bounding box: 58×33×46 Å